Protein AF-A0A1B7NU01-F1 (afdb_monomer_lite)

Structure (mmCIF, N/CA/C/O backbone):
data_AF-A0A1B7NU01-F1
#
_entry.id   AF-A0A1B7NU01-F1
#
loop_
_atom_site.group_PDB
_atom_site.id
_atom_site.type_symbol
_atom_site.label_atom_id
_atom_site.label_alt_id
_atom_site.label_comp_id
_atom_site.label_asym_id
_atom_site.label_entity_id
_atom_site.label_seq_id
_atom_site.pdbx_PDB_ins_code
_atom_site.Cartn_x
_atom_site.Cartn_y
_atom_site.Cartn_z
_atom_site.occupancy
_atom_site.B_iso_or_equiv
_atom_site.auth_seq_id
_atom_site.auth_comp_id
_atom_site.auth_asym_id
_atom_site.auth_atom_id
_atom_site.pdbx_PDB_model_num
ATOM 1 N N . MET A 1 1 ? -3.459 38.757 -4.968 1.00 46.56 1 MET A N 1
ATOM 2 C CA . MET A 1 1 ? -4.340 37.834 -5.716 1.00 46.56 1 MET A CA 1
ATOM 3 C C . MET A 1 1 ? -4.664 36.678 -4.791 1.00 46.56 1 MET A C 1
ATOM 5 O O . MET A 1 1 ? -3.742 36.159 -4.178 1.00 46.56 1 MET A O 1
ATOM 9 N N . SER A 1 2 ? -5.935 36.330 -4.622 1.00 54.28 2 SER A N 1
ATOM 10 C CA . SER A 1 2 ? -6.359 35.228 -3.754 1.00 54.28 2 SER A CA 1
ATOM 11 C C . SER A 1 2 ? -6.202 33.894 -4.482 1.00 54.28 2 SER A C 1
ATOM 13 O O . SER A 1 2 ? -6.988 33.591 -5.378 1.00 54.28 2 SER A O 1
ATOM 15 N N . GLN A 1 3 ? -5.203 33.098 -4.098 1.00 56.88 3 GLN A N 1
ATOM 16 C CA . GLN A 1 3 ? -5.204 31.674 -4.430 1.00 56.88 3 GLN A CA 1
ATOM 17 C C . GLN A 1 3 ? -6.407 31.023 -3.738 1.00 56.88 3 GLN A C 1
ATOM 19 O O . GLN A 1 3 ? -6.625 31.239 -2.545 1.00 56.88 3 GLN A O 1
ATOM 24 N N . GLY A 1 4 ? -7.193 30.252 -4.491 1.00 65.75 4 GLY A N 1
ATOM 25 C CA . GLY A 1 4 ? -8.183 29.350 -3.905 1.00 65.75 4 GLY A CA 1
ATOM 26 C C . GLY A 1 4 ? -7.507 28.228 -3.104 1.00 65.75 4 GLY A C 1
ATOM 27 O O . GLY A 1 4 ? -6.276 28.109 -3.135 1.00 65.75 4 GLY A O 1
ATOM 28 N N . PRO A 1 5 ? -8.282 27.387 -2.395 1.00 72.00 5 PRO A N 1
ATOM 29 C CA . PRO A 1 5 ? -7.739 26.163 -1.814 1.00 72.00 5 PRO A CA 1
ATOM 30 C C . PRO A 1 5 ? -7.058 25.345 -2.919 1.00 72.00 5 PRO A C 1
ATOM 32 O O . PRO A 1 5 ? -7.628 25.164 -3.992 1.00 72.00 5 PRO A O 1
ATOM 35 N N . ALA A 1 6 ? -5.825 24.899 -2.677 1.00 74.00 6 ALA A N 1
ATOM 36 C CA . ALA A 1 6 ? -5.069 24.153 -3.675 1.00 74.00 6 ALA A CA 1
ATOM 37 C C . ALA A 1 6 ? -5.770 22.821 -3.982 1.00 74.00 6 ALA A C 1
ATOM 39 O O . ALA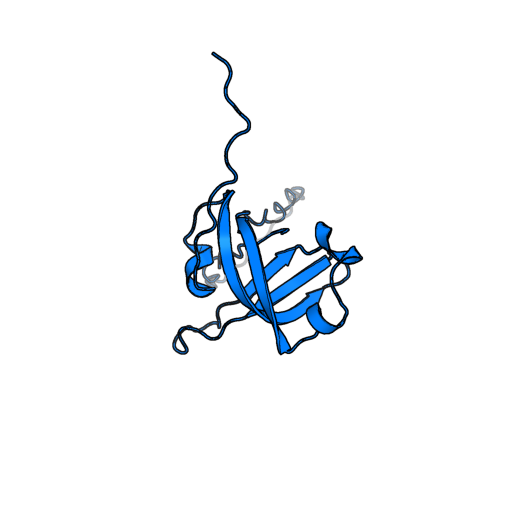 A 1 6 ? -6.077 22.062 -3.059 1.00 74.00 6 ALA A O 1
ATOM 40 N N . ASP A 1 7 ? -6.004 22.543 -5.267 1.00 73.19 7 ASP A N 1
ATOM 41 C CA . ASP A 1 7 ? -6.660 21.310 -5.695 1.00 73.19 7 ASP A CA 1
ATOM 42 C C . ASP A 1 7 ? -5.906 20.071 -5.177 1.00 73.19 7 ASP A C 1
ATOM 44 O O . ASP A 1 7 ? -4.668 20.031 -5.201 1.00 73.19 7 ASP A O 1
ATOM 48 N N . PRO A 1 8 ? -6.621 19.037 -4.698 1.00 77.94 8 PRO A N 1
ATOM 49 C CA . PRO A 1 8 ? -5.987 17.858 -4.133 1.00 77.94 8 PRO A CA 1
ATOM 50 C C . PRO A 1 8 ? -5.185 17.133 -5.215 1.00 77.94 8 PRO A C 1
ATOM 52 O O . PRO A 1 8 ? -5.753 16.684 -6.210 1.00 77.94 8 PRO A O 1
ATOM 55 N N . LEU A 1 9 ? -3.875 16.969 -4.983 1.00 82.44 9 LEU A N 1
ATOM 56 C CA . LEU A 1 9 ? -2.949 16.339 -5.932 1.00 82.44 9 LEU A CA 1
ATOM 57 C C . LEU A 1 9 ? -3.561 15.043 -6.515 1.00 82.44 9 LEU A C 1
ATOM 59 O O . LEU A 1 9 ? -4.087 14.233 -5.734 1.00 82.44 9 LEU A O 1
ATOM 63 N N . PRO A 1 10 ? -3.536 14.830 -7.846 1.00 89.00 10 PRO A N 1
ATOM 64 C CA . PRO A 1 10 ? -4.062 13.614 -8.459 1.00 89.00 10 PRO A CA 1
ATOM 65 C C . PRO A 1 10 ? -3.230 12.398 -8.044 1.00 89.00 10 PRO A C 1
ATOM 67 O O . PRO A 1 10 ? -2.034 12.508 -7.786 1.00 89.00 10 PRO A O 1
ATOM 70 N N . ALA A 1 11 ? -3.868 11.229 -7.964 1.00 92.00 11 ALA A N 1
ATOM 71 C CA . ALA A 1 11 ? -3.212 9.986 -7.567 1.00 92.00 11 ALA A CA 1
ATOM 72 C C . ALA A 1 11 ? -2.889 9.117 -8.787 1.00 92.00 11 ALA A C 1
ATOM 74 O O . ALA A 1 11 ? -3.798 8.637 -9.467 1.00 92.00 11 ALA A O 1
ATOM 75 N N . THR A 1 12 ? -1.606 8.868 -9.038 1.00 93.56 12 THR A N 1
ATOM 76 C CA . THR A 1 12 ? -1.164 8.008 -10.143 1.00 93.56 12 THR A CA 1
ATOM 77 C C . THR A 1 12 ? -1.409 6.541 -9.797 1.00 93.56 12 THR A C 1
ATOM 79 O O . THR A 1 12 ? -0.941 6.058 -8.766 1.00 93.56 12 THR A O 1
ATOM 82 N N . ARG A 1 13 ? -2.121 5.801 -10.655 1.00 95.31 13 ARG A N 1
ATOM 83 C CA . ARG A 1 13 ? -2.252 4.343 -10.509 1.00 95.31 13 ARG A CA 1
ATOM 84 C C . ARG A 1 13 ? -0.948 3.665 -10.939 1.00 95.31 13 ARG A C 1
ATOM 86 O O . ARG A 1 13 ? -0.541 3.851 -12.079 1.00 95.31 13 ARG A O 1
ATOM 93 N N . VAL A 1 14 ? -0.346 2.865 -10.058 1.00 94.62 14 VAL A N 1
ATOM 94 C CA . VAL A 1 14 ? 0.963 2.216 -10.284 1.00 94.62 14 VAL A CA 1
ATOM 95 C C . VAL A 1 14 ? 0.985 0.764 -9.797 1.00 94.62 14 VAL A C 1
ATOM 97 O O . VAL A 1 14 ? 0.175 0.364 -8.954 1.00 94.62 14 VAL A O 1
ATOM 100 N N . PHE A 1 15 ? 1.919 -0.031 -10.315 1.00 94.06 15 PHE A N 1
ATOM 101 C CA . PHE A 1 15 ? 2.255 -1.349 -9.780 1.00 94.06 15 PHE A CA 1
ATOM 102 C C . PHE A 1 15 ? 3.211 -1.240 -8.587 1.00 94.06 15 PHE A C 1
ATOM 104 O O . PHE A 1 15 ? 4.002 -0.305 -8.467 1.00 94.06 15 PHE A O 1
ATOM 111 N N . LEU A 1 16 ? 3.179 -2.243 -7.706 1.00 92.44 16 LEU A N 1
ATOM 112 C CA . LEU A 1 16 ? 3.991 -2.255 -6.484 1.00 92.44 16 LEU A CA 1
ATOM 113 C C . LEU A 1 16 ? 5.505 -2.297 -6.802 1.00 92.44 16 LEU A C 1
ATOM 115 O O . LEU A 1 16 ? 6.311 -1.666 -6.128 1.00 92.44 16 LEU A O 1
ATOM 119 N N . SER A 1 17 ? 5.872 -2.932 -7.918 1.00 91.38 17 SER A N 1
ATOM 120 C CA . SER A 1 17 ? 7.222 -2.959 -8.504 1.00 91.38 17 SER A CA 1
ATOM 121 C C . SER A 1 17 ? 7.711 -1.621 -9.089 1.00 91.38 17 SER A C 1
ATOM 123 O O . SER A 1 17 ? 8.910 -1.463 -9.320 1.00 91.38 17 SER A O 1
ATOM 125 N N . GLU A 1 18 ? 6.824 -0.652 -9.330 1.00 92.44 18 GLU A N 1
ATOM 126 C CA . GLU A 1 18 ? 7.175 0.668 -9.880 1.00 92.44 18 GLU A CA 1
ATOM 127 C C . GLU A 1 18 ? 7.442 1.699 -8.779 1.00 92.44 18 GLU A C 1
ATOM 129 O O . GLU A 1 18 ? 8.281 2.583 -8.959 1.00 92.44 18 GLU A O 1
ATOM 134 N N . ILE A 1 19 ? 6.781 1.546 -7.625 1.00 91.56 19 ILE A N 1
ATOM 135 C CA . ILE A 1 19 ? 6.847 2.454 -6.471 1.00 91.56 19 ILE A CA 1
ATOM 136 C C . ILE A 1 19 ? 8.274 2.918 -6.116 1.00 91.56 19 ILE A C 1
ATOM 138 O O . ILE A 1 19 ? 8.457 4.128 -5.959 1.00 91.56 19 ILE A O 1
ATOM 142 N N . PRO A 1 20 ? 9.305 2.047 -6.018 1.00 89.06 20 PRO A N 1
ATOM 143 C CA . PRO A 1 20 ? 10.636 2.480 -5.584 1.00 89.06 20 PRO A CA 1
ATOM 144 C C . PRO A 1 20 ? 11.296 3.514 -6.509 1.00 89.06 20 PRO A C 1
ATOM 146 O O . PRO A 1 20 ? 12.204 4.221 -6.078 1.00 89.06 20 PRO A O 1
ATOM 149 N N . ARG A 1 21 ? 10.835 3.617 -7.764 1.00 90.56 21 ARG A N 1
ATOM 150 C CA . ARG A 1 21 ? 11.349 4.536 -8.794 1.00 90.56 21 ARG A CA 1
ATOM 151 C C . ARG A 1 21 ? 10.670 5.909 -8.778 1.00 90.56 21 ARG A C 1
ATOM 153 O O . ARG A 1 21 ? 11.094 6.797 -9.512 1.00 90.56 21 ARG A O 1
ATOM 160 N N . LEU A 1 22 ? 9.605 6.081 -7.994 1.00 92.25 22 LEU A N 1
ATOM 161 C CA . LEU A 1 22 ? 8.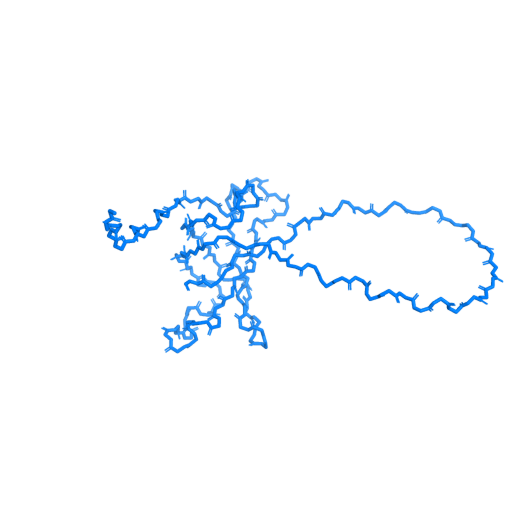810 7.307 -7.965 1.00 92.25 22 LEU A CA 1
ATOM 162 C C . LEU A 1 22 ? 9.375 8.319 -6.945 1.00 92.25 22 LEU A C 1
ATOM 164 O O . LEU A 1 22 ? 9.945 7.909 -5.927 1.00 92.25 22 LEU A O 1
ATOM 168 N N . PRO A 1 23 ? 9.225 9.639 -7.180 1.00 91.50 23 PRO A N 1
ATOM 169 C CA . PRO A 1 23 ? 9.668 10.661 -6.234 1.00 91.50 23 PRO A CA 1
ATOM 170 C C . PRO A 1 23 ? 8.896 10.629 -4.912 1.00 91.50 23 PRO A C 1
ATOM 172 O O . PRO A 1 23 ? 7.681 10.408 -4.896 1.00 91.50 23 PRO A O 1
ATOM 175 N N . SER A 1 24 ? 9.574 10.962 -3.817 1.00 91.50 24 SER A N 1
ATOM 176 C CA . SER A 1 24 ? 8.931 11.274 -2.538 1.00 91.50 24 SER A CA 1
ATOM 177 C C . SER A 1 24 ? 7.931 12.430 -2.679 1.00 91.50 24 SER A C 1
ATOM 179 O O . SER A 1 24 ? 8.079 13.305 -3.528 1.00 91.50 24 SER A O 1
ATOM 181 N N . GLY A 1 25 ? 6.854 12.384 -1.900 1.00 90.81 25 GLY A N 1
ATOM 182 C CA . GLY A 1 25 ? 5.675 13.244 -2.013 1.00 90.81 25 GLY A CA 1
ATOM 183 C C . GLY A 1 25 ? 4.665 12.835 -3.095 1.00 90.81 25 GLY A C 1
ATOM 184 O O . GLY A 1 25 ? 3.507 13.245 -3.014 1.00 90.81 25 GLY A O 1
ATOM 185 N N . SER A 1 26 ? 5.038 12.006 -4.080 1.00 93.00 26 SER A N 1
ATOM 186 C CA . SER A 1 26 ? 4.133 11.631 -5.183 1.00 93.00 26 SER A CA 1
ATOM 187 C C . SER A 1 26 ? 2.897 10.894 -4.676 1.00 93.00 26 SER A C 1
ATOM 189 O O . SER A 1 26 ? 3.020 9.869 -4.008 1.00 93.00 26 SER A O 1
ATOM 191 N N . LYS A 1 27 ? 1.694 11.361 -5.017 1.00 94.38 27 LYS A N 1
ATOM 192 C CA . LYS A 1 27 ? 0.468 10.646 -4.653 1.00 94.38 27 LYS A CA 1
ATOM 193 C C . LYS A 1 27 ? 0.224 9.475 -5.596 1.00 94.38 27 LYS A C 1
ATOM 195 O O . LYS A 1 27 ? 0.132 9.650 -6.809 1.00 94.38 27 LYS A O 1
ATOM 200 N N . VAL A 1 28 ? 0.090 8.282 -5.032 1.00 95.56 28 VAL A N 1
ATOM 201 C CA . VAL A 1 28 ? -0.080 7.029 -5.768 1.00 95.56 28 VAL A CA 1
ATOM 202 C C . VAL A 1 28 ? -1.284 6.240 -5.278 1.00 95.56 28 VAL A C 1
ATOM 204 O O . VAL A 1 28 ? -1.704 6.367 -4.128 1.00 95.56 28 VAL A O 1
ATOM 207 N N . ARG A 1 29 ? -1.813 5.393 -6.162 1.00 95.81 29 ARG A N 1
ATOM 208 C CA . ARG A 1 29 ? -2.817 4.376 -5.857 1.00 95.81 29 ARG A CA 1
ATOM 209 C C . ARG A 1 29 ? -2.354 3.018 -6.380 1.00 95.81 29 ARG A C 1
ATOM 211 O O . ARG A 1 29 ? -2.008 2.905 -7.554 1.00 95.81 29 ARG A O 1
ATOM 218 N N . PHE A 1 30 ? -2.371 1.988 -5.543 1.00 95.88 30 PHE A N 1
ATOM 219 C CA . PHE A 1 30 ? -1.905 0.648 -5.914 1.00 95.88 30 PHE A CA 1
ATOM 220 C C . PHE A 1 30 ? -2.753 -0.453 -5.266 1.00 95.88 30 PHE A C 1
ATOM 222 O O . PHE A 1 30 ? -3.614 -0.194 -4.426 1.00 95.88 30 PHE A O 1
ATOM 229 N N . LEU A 1 31 ? -2.521 -1.689 -5.702 1.00 96.12 31 LEU A N 1
ATOM 230 C CA . LEU A 1 31 ? -3.140 -2.898 -5.166 1.00 96.12 31 LEU A CA 1
ATOM 231 C C . LEU A 1 31 ? -2.038 -3.787 -4.573 1.00 96.12 31 LEU A C 1
ATOM 233 O O . LEU A 1 31 ? -1.021 -4.009 -5.238 1.00 96.12 31 LEU A O 1
ATOM 237 N N . GLY A 1 32 ? -2.256 -4.298 -3.362 1.00 95.81 32 GLY A N 1
ATOM 238 C CA . GLY A 1 32 ? -1.355 -5.236 -2.689 1.00 95.81 32 GLY A CA 1
ATOM 239 C C . GLY A 1 32 ? -2.102 -6.186 -1.752 1.00 95.81 32 GLY A C 1
ATOM 240 O O . GLY A 1 32 ? -3.193 -5.873 -1.277 1.00 95.81 32 GLY A O 1
ATOM 241 N N . CYS A 1 33 ? -1.515 -7.351 -1.507 1.00 96.81 33 CYS A N 1
ATOM 242 C CA . CYS A 1 33 ? -2.000 -8.374 -0.588 1.00 96.81 33 CYS A CA 1
ATOM 243 C C . CYS A 1 33 ? -1.259 -8.254 0.748 1.00 96.81 33 CYS A C 1
ATOM 245 O O . CYS A 1 33 ? -0.032 -8.193 0.750 1.00 96.81 33 CYS A O 1
ATOM 247 N N . VAL A 1 34 ? -1.964 -8.258 1.880 1.00 96.88 34 VAL A N 1
ATOM 248 C CA . VAL A 1 34 ? -1.334 -8.249 3.210 1.00 96.88 34 VAL A CA 1
ATOM 249 C C . VAL A 1 34 ? -0.504 -9.520 3.394 1.00 96.88 34 VAL A C 1
ATOM 251 O O . VAL A 1 34 ? -1.049 -10.626 3.357 1.00 96.88 34 VAL A O 1
ATOM 254 N N . SER A 1 35 ? 0.801 -9.359 3.616 1.00 96.94 35 SER A N 1
ATOM 255 C CA . SER A 1 35 ? 1.740 -10.438 3.948 1.00 96.94 35 SER A CA 1
ATOM 256 C C . SER A 1 35 ? 2.073 -10.474 5.443 1.00 96.94 35 SER A C 1
ATOM 258 O O . SER A 1 35 ? 2.244 -11.555 6.003 1.00 96.94 35 SER A O 1
ATOM 260 N N . SER A 1 36 ? 2.080 -9.322 6.129 1.00 97.00 36 SER A N 1
ATOM 261 C CA . SER A 1 36 ? 2.151 -9.256 7.597 1.00 97.00 36 SER A CA 1
ATOM 262 C C . SER A 1 36 ? 1.578 -7.950 8.164 1.00 97.00 36 SER A C 1
ATOM 264 O O . SER A 1 36 ? 1.427 -6.968 7.438 1.00 97.00 36 SER A O 1
ATOM 266 N N . TYR A 1 37 ? 1.293 -7.928 9.470 1.00 95.56 37 TYR A N 1
ATOM 267 C CA . TYR A 1 37 ? 0.934 -6.720 10.217 1.00 95.5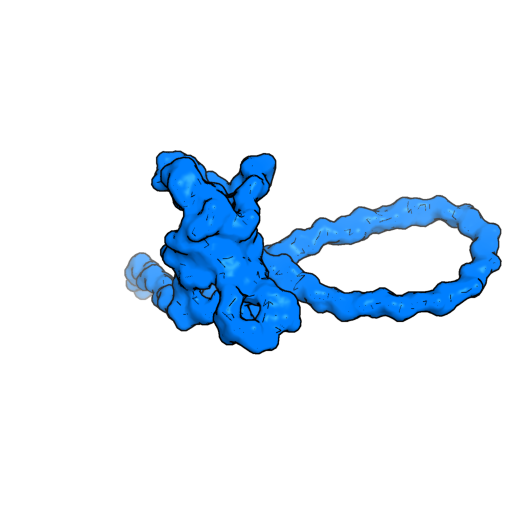6 37 TYR A CA 1
ATOM 268 C C . TYR A 1 37 ? 1.794 -6.602 11.480 1.00 95.56 37 TYR A C 1
ATOM 270 O O . TYR A 1 37 ? 1.767 -7.481 12.341 1.00 95.56 37 TYR A O 1
ATOM 278 N N . ASN A 1 38 ? 2.544 -5.508 11.603 1.00 94.50 38 ASN A N 1
ATOM 279 C CA . ASN A 1 38 ? 3.292 -5.157 12.800 1.00 94.50 38 ASN A CA 1
ATOM 280 C C . ASN A 1 38 ? 2.508 -4.132 13.635 1.00 94.50 38 ASN A C 1
ATOM 282 O O . ASN A 1 38 ? 2.514 -2.931 13.354 1.00 94.50 38 ASN A O 1
ATOM 286 N N . ILE A 1 39 ? 1.858 -4.634 14.686 1.00 92.25 39 ILE A N 1
ATOM 287 C CA . ILE A 1 39 ? 0.991 -3.866 15.589 1.00 92.25 39 ILE A CA 1
ATOM 288 C C . ILE A 1 39 ? 1.767 -2.766 16.332 1.00 92.25 39 ILE A C 1
ATOM 290 O O . ILE A 1 39 ? 1.238 -1.672 16.502 1.00 92.25 39 ILE A O 1
ATOM 294 N N . SER A 1 40 ? 3.014 -3.010 16.760 1.00 93.06 40 SER A N 1
ATOM 295 C CA . SER A 1 40 ? 3.733 -2.090 17.666 1.00 93.06 40 SER A CA 1
ATOM 296 C C . SER A 1 40 ? 4.167 -0.773 17.016 1.00 93.06 40 SER A C 1
ATOM 298 O O . SER A 1 40 ? 4.431 0.197 17.722 1.00 93.06 40 SER A O 1
ATOM 300 N N . ILE A 1 41 ? 4.210 -0.733 15.682 1.00 91.12 41 ILE A N 1
ATOM 301 C CA . ILE A 1 41 ? 4.474 0.469 14.877 1.00 91.12 41 ILE A CA 1
ATOM 302 C C . ILE A 1 41 ? 3.307 0.811 13.938 1.00 91.12 41 ILE A C 1
ATOM 304 O O . ILE A 1 41 ? 3.459 1.674 13.076 1.00 91.12 41 ILE A O 1
ATOM 308 N N . GLY A 1 42 ? 2.171 0.111 14.052 1.00 91.50 42 GLY A N 1
ATOM 309 C CA . GLY A 1 42 ? 1.003 0.278 13.185 1.00 91.50 42 GLY A CA 1
ATOM 310 C C . GL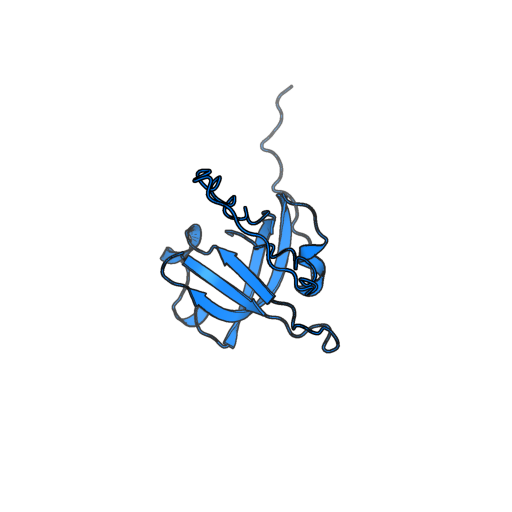Y A 1 42 ? 1.327 0.174 11.691 1.00 91.50 42 GLY A C 1
ATOM 311 O O . GLY A 1 42 ? 0.919 1.047 10.926 1.00 91.50 42 GLY A O 1
ATOM 312 N N . SER A 1 43 ? 2.083 -0.848 11.262 1.00 94.31 43 SER A N 1
ATOM 313 C CA . SER A 1 43 ? 2.508 -0.991 9.859 1.00 94.31 43 SER A CA 1
ATOM 314 C C . SER A 1 43 ? 2.147 -2.339 9.233 1.00 94.31 43 SER A C 1
ATOM 316 O O . SER A 1 43 ? 2.435 -3.389 9.800 1.00 94.31 43 SER A O 1
ATOM 318 N N . LEU A 1 44 ? 1.538 -2.310 8.045 1.00 95.56 44 LEU A N 1
ATOM 319 C CA . LEU A 1 44 ? 1.290 -3.487 7.204 1.00 95.56 44 LEU A CA 1
ATOM 320 C C . LEU A 1 44 ? 2.453 -3.703 6.235 1.00 95.56 44 LEU A C 1
ATOM 322 O O . LEU A 1 44 ? 2.956 -2.738 5.667 1.00 95.56 44 LEU A O 1
ATOM 326 N N . THR A 1 45 ? 2.807 -4.953 5.958 1.00 96.06 45 THR A N 1
ATOM 327 C CA . THR A 1 45 ? 3.583 -5.308 4.761 1.00 96.06 45 THR A CA 1
ATOM 328 C C . THR A 1 45 ? 2.611 -5.773 3.684 1.00 96.06 45 THR A C 1
ATOM 330 O O . THR A 1 45 ? 1.796 -6.664 3.940 1.00 96.06 45 THR A O 1
ATOM 333 N N . LEU A 1 46 ? 2.672 -5.155 2.502 1.00 96.50 46 LEU A N 1
ATOM 334 C CA . LEU A 1 46 ? 1.857 -5.508 1.343 1.00 96.50 46 LEU A CA 1
ATOM 335 C C . LEU A 1 46 ? 2.735 -6.021 0.203 1.00 96.50 46 LEU A C 1
ATOM 337 O O . LEU A 1 46 ? 3.647 -5.323 -0.240 1.00 96.50 46 LEU A O 1
ATOM 341 N N . ASP A 1 47 ? 2.393 -7.191 -0.325 1.00 94.94 47 ASP A N 1
ATOM 342 C CA . ASP A 1 47 ? 3.100 -7.851 -1.420 1.00 94.94 47 ASP A CA 1
ATOM 343 C C . ASP A 1 47 ? 2.238 -7.866 -2.689 1.00 94.94 47 ASP A C 1
ATOM 345 O O . ASP A 1 47 ? 1.008 -7.931 -2.636 1.00 94.94 47 ASP A O 1
ATOM 349 N N . HIS A 1 48 ? 2.869 -7.867 -3.863 1.00 92.94 48 HIS A N 1
ATOM 350 C CA . HIS A 1 48 ? 2.178 -8.130 -5.123 1.00 92.94 48 HIS A CA 1
ATOM 351 C C . HIS A 1 48 ? 3.112 -8.850 -6.096 1.00 92.94 48 HIS A C 1
ATOM 353 O O . HIS A 1 48 ? 4.071 -8.274 -6.604 1.00 92.94 48 HIS A O 1
ATOM 359 N N . ASN A 1 49 ? 2.792 -10.109 -6.404 1.00 87.56 49 ASN A N 1
ATOM 360 C CA . ASN A 1 49 ? 3.520 -10.953 -7.356 1.00 87.56 49 ASN A CA 1
ATOM 361 C C . ASN A 1 49 ? 3.262 -10.554 -8.830 1.00 87.56 49 ASN A C 1
ATOM 363 O O . ASN A 1 49 ? 2.886 -11.388 -9.654 1.00 87.56 49 ASN A O 1
ATOM 367 N N . TYR A 1 50 ? 3.416 -9.264 -9.152 1.00 85.00 50 TYR A N 1
ATOM 368 C CA . TYR A 1 50 ? 3.321 -8.732 -10.509 1.00 85.00 50 TYR A CA 1
ATOM 369 C C . TYR A 1 50 ? 4.449 -7.717 -10.824 1.00 85.00 50 TYR A C 1
ATOM 371 O O . TYR A 1 50 ? 4.627 -6.738 -10.089 1.00 85.00 50 TYR A O 1
ATOM 379 N N . PRO A 1 51 ? 5.164 -7.880 -11.956 1.00 80.25 51 PRO A N 1
ATOM 380 C CA . PRO A 1 51 ? 5.100 -9.029 -12.862 1.00 80.25 51 PRO A CA 1
ATOM 381 C C . PRO A 1 51 ? 5.635 -10.303 -12.182 1.00 80.25 51 PRO A C 1
ATOM 383 O O . PRO A 1 51 ? 6.531 -10.238 -11.348 1.00 80.25 51 PRO A O 1
ATOM 386 N N . ILE A 1 52 ? 5.100 -11.472 -12.550 1.00 83.38 52 ILE A N 1
ATOM 387 C CA . ILE A 1 52 ? 5.409 -12.779 -11.917 1.00 83.38 52 ILE A CA 1
ATOM 388 C C . ILE A 1 52 ? 6.906 -13.158 -12.038 1.00 83.38 52 ILE A C 1
ATOM 390 O O . ILE A 1 52 ? 7.419 -14.005 -11.307 1.00 83.38 52 ILE A O 1
ATOM 394 N N . THR A 1 53 ? 7.629 -12.518 -12.959 1.00 83.31 53 THR A N 1
ATOM 395 C CA . THR A 1 53 ? 9.076 -12.659 -13.160 1.00 83.31 53 THR A CA 1
ATOM 396 C C . THR A 1 53 ? 9.930 -11.857 -12.169 1.00 83.31 53 THR A C 1
ATOM 398 O O . THR A 1 53 ? 11.132 -12.105 -12.086 1.00 83.31 53 THR A O 1
ATOM 401 N N . SER A 1 54 ? 9.357 -10.918 -11.406 1.00 77.88 54 SER A N 1
ATOM 402 C CA . SER A 1 54 ? 10.091 -10.147 -10.397 1.00 77.88 54 SER A CA 1
ATOM 403 C C . SER A 1 54 ? 10.492 -11.021 -9.206 1.00 77.88 54 SER A C 1
ATOM 405 O O . SER A 1 54 ? 9.643 -11.544 -8.484 1.00 77.88 54 SER A O 1
ATOM 407 N N . ARG A 1 55 ? 11.805 -11.145 -8.975 1.00 83.44 55 ARG A N 1
ATOM 408 C CA . ARG A 1 55 ? 12.381 -11.708 -7.746 1.00 83.44 55 ARG A CA 1
ATOM 409 C C . ARG A 1 55 ? 13.422 -10.731 -7.169 1.00 83.44 55 ARG A C 1
ATOM 411 O O . ARG A 1 55 ? 14.278 -10.296 -7.938 1.00 83.44 55 ARG A O 1
ATOM 418 N N . PRO A 1 56 ? 13.385 -10.394 -5.862 1.00 84.81 56 PRO A N 1
ATOM 419 C CA . PRO A 1 56 ? 12.357 -10.766 -4.878 1.00 84.81 56 PRO A CA 1
ATOM 420 C C . PRO A 1 56 ? 10.952 -10.284 -5.281 1.00 84.81 56 PRO A C 1
ATOM 422 O O . PRO A 1 56 ? 10.811 -9.432 -6.160 1.00 84.81 56 PRO A O 1
ATOM 425 N N . ILE A 1 57 ? 9.918 -10.882 -4.683 1.00 88.31 57 ILE A N 1
ATOM 426 C CA . ILE A 1 57 ? 8.531 -10.458 -4.916 1.00 88.31 57 ILE A CA 1
ATOM 427 C C . ILE A 1 57 ? 8.411 -8.991 -4.466 1.00 88.31 57 ILE A C 1
ATOM 429 O O . ILE A 1 57 ? 8.876 -8.676 -3.369 1.00 88.31 57 ILE A O 1
ATOM 433 N N . PRO A 1 58 ? 7.817 -8.094 -5.276 1.00 91.88 58 PRO A N 1
ATOM 434 C CA . PRO A 1 58 ? 7.565 -6.719 -4.867 1.00 91.88 58 PRO A CA 1
ATOM 435 C C . PRO A 1 58 ? 6.766 -6.674 -3.561 1.00 91.88 58 PRO A C 1
ATOM 437 O O . PRO A 1 58 ? 5.652 -7.196 -3.495 1.00 91.88 58 PRO A O 1
ATOM 440 N N . SER A 1 59 ? 7.342 -6.036 -2.546 1.00 93.00 59 SER A N 1
ATOM 441 C CA . SER A 1 59 ? 6.806 -5.919 -1.189 1.00 93.00 59 SER A CA 1
ATOM 442 C C . SER A 1 59 ? 7.055 -4.508 -0.659 1.00 93.00 59 SER A C 1
ATOM 444 O O . SER A 1 59 ? 8.039 -3.875 -1.053 1.00 93.00 59 SER A O 1
ATOM 446 N N . ILE A 1 60 ? 6.163 -3.986 0.188 1.00 93.25 60 ILE A N 1
ATOM 447 C CA . ILE A 1 60 ? 6.308 -2.649 0.772 1.00 93.25 60 ILE A CA 1
ATOM 448 C C . ILE A 1 60 ? 5.647 -2.506 2.148 1.00 93.25 60 ILE A C 1
ATOM 450 O O . ILE A 1 60 ? 4.545 -2.999 2.381 1.00 93.25 60 ILE A O 1
ATOM 454 N N . SER A 1 61 ? 6.310 -1.779 3.051 1.00 94.62 61 SER A N 1
ATOM 455 C CA . SER A 1 61 ? 5.760 -1.371 4.352 1.00 94.62 61 SER A CA 1
ATOM 456 C C . SER A 1 61 ? 4.839 -0.153 4.200 1.00 94.62 61 SER A C 1
ATOM 458 O O . SER A 1 61 ? 5.210 0.830 3.558 1.00 94.62 61 SER A O 1
ATOM 460 N N . VAL A 1 62 ? 3.664 -0.210 4.827 1.00 94.50 62 VAL A N 1
ATOM 461 C CA . VAL A 1 62 ? 2.603 0.810 4.838 1.00 94.50 62 VAL A CA 1
ATOM 462 C C . VAL A 1 62 ? 2.311 1.229 6.275 1.00 94.50 62 VAL A C 1
ATOM 464 O O . VAL A 1 62 ? 2.208 0.365 7.136 1.00 94.50 62 VAL A O 1
ATOM 467 N N . ASP A 1 63 ? 2.196 2.525 6.562 1.00 93.25 63 ASP A N 1
ATOM 468 C CA . ASP A 1 63 ? 1.927 3.089 7.900 1.00 93.25 63 ASP A CA 1
ATOM 469 C C . ASP A 1 63 ? 0.422 3.354 8.053 1.00 93.25 63 ASP A C 1
ATOM 471 O O . ASP A 1 63 ? -0.109 4.323 7.522 1.00 93.25 63 ASP A O 1
ATOM 475 N N . VAL A 1 64 ? -0.283 2.508 8.800 1.00 93.75 64 VAL A N 1
ATOM 476 C CA . VAL A 1 64 ? -1.740 2.606 8.975 1.00 93.75 64 VAL A CA 1
ATOM 477 C C . VAL A 1 64 ? -2.164 3.346 10.247 1.00 93.75 64 VAL A C 1
ATOM 479 O O . VAL A 1 64 ? -3.354 3.382 10.554 1.00 93.75 64 VAL A O 1
ATOM 482 N N . ASN A 1 65 ? -1.240 3.996 10.971 1.00 92.94 65 ASN A N 1
ATOM 483 C CA . ASN A 1 65 ? -1.524 4.592 12.287 1.00 92.94 65 ASN A CA 1
ATOM 484 C C . ASN A 1 65 ? -2.652 5.640 12.279 1.00 92.94 65 ASN A C 1
ATOM 486 O O . ASN A 1 65 ? -3.367 5.757 13.268 1.00 92.94 65 ASN A O 1
ATOM 490 N N . LEU A 1 66 ? -2.839 6.391 11.184 1.00 91.31 66 LEU A N 1
ATOM 491 C CA . LEU A 1 66 ? -3.942 7.364 11.075 1.00 91.31 66 LEU A CA 1
ATOM 492 C C . LEU A 1 66 ? -5.307 6.739 10.754 1.00 91.31 66 LEU A C 1
ATOM 494 O O . LEU A 1 66 ? -6.312 7.429 10.879 1.00 91.31 66 LEU A O 1
ATOM 498 N N . LEU A 1 67 ? -5.360 5.469 10.337 1.00 90.56 67 LEU A N 1
ATOM 499 C CA . LEU A 1 67 ? -6.607 4.796 9.963 1.00 90.56 67 LEU A CA 1
ATOM 500 C C . LEU A 1 67 ? -7.066 3.722 10.958 1.00 90.56 67 LEU A C 1
ATOM 502 O O . LEU A 1 67 ? -8.104 3.109 10.711 1.00 90.56 67 LEU A O 1
ATOM 506 N N . LEU A 1 68 ? -6.348 3.474 12.059 1.00 88.94 68 LEU A N 1
ATOM 507 C CA . LEU A 1 68 ? -6.633 2.355 12.977 1.00 88.94 68 LEU A CA 1
ATOM 508 C C . LEU A 1 68 ? -8.081 2.333 13.510 1.00 88.94 68 LEU A C 1
ATOM 510 O O . LEU A 1 68 ? -8.629 1.256 13.709 1.00 88.94 68 LEU A O 1
ATOM 514 N N . GLU A 1 69 ? -8.719 3.495 13.675 1.00 89.31 69 GLU A N 1
ATOM 515 C CA . GLU A 1 69 ? -10.129 3.626 14.095 1.00 89.31 69 GLU A CA 1
ATOM 516 C C . GLU A 1 69 ? -11.148 3.255 12.996 1.00 89.31 69 GLU A C 1
ATOM 518 O O . GLU A 1 69 ? -12.319 3.012 13.279 1.00 89.31 69 GLU A O 1
ATOM 523 N N . SER A 1 70 ? -10.712 3.220 11.733 1.00 90.12 70 SER A N 1
ATOM 524 C CA . SER A 1 70 ? -11.544 2.996 10.537 1.00 90.12 70 SER A CA 1
ATOM 525 C C . SER A 1 70 ? -11.294 1.659 9.831 1.00 90.12 70 SER A C 1
ATOM 527 O O . SER A 1 70 ? -12.144 1.203 9.064 1.00 90.12 70 SER A O 1
ATOM 529 N N . LEU A 1 71 ? -10.141 1.030 10.080 1.00 91.69 71 LEU A N 1
ATOM 530 C CA . LEU A 1 71 ? -9.771 -0.267 9.517 1.00 91.69 71 LEU A CA 1
ATOM 531 C C . LEU A 1 71 ? -10.451 -1.407 10.273 1.00 91.69 71 LEU A C 1
ATOM 533 O O . LEU A 1 71 ? -10.507 -1.431 11.501 1.00 91.69 71 LEU A O 1
ATOM 537 N N . LYS A 1 72 ? -10.934 -2.400 9.529 1.00 93.88 72 LYS A N 1
ATOM 538 C CA . LYS A 1 72 ? -11.533 -3.609 10.097 1.00 93.88 72 LYS A CA 1
ATOM 539 C C . LYS A 1 72 ? -10.455 -4.660 10.334 1.00 93.88 72 LYS A C 1
ATOM 541 O O . LYS A 1 72 ? -9.446 -4.706 9.635 1.00 93.88 72 LYS A O 1
ATOM 546 N N . ALA A 1 73 ? -10.722 -5.599 11.241 1.00 91.88 73 ALA A N 1
ATOM 547 C CA . ALA A 1 73 ? -9.852 -6.760 11.446 1.00 91.88 73 ALA A CA 1
ATOM 548 C C . ALA A 1 73 ? -9.628 -7.583 10.154 1.00 91.88 73 ALA A C 1
ATOM 550 O O . ALA A 1 73 ? -8.553 -8.143 9.970 1.00 91.88 73 ALA A O 1
ATOM 551 N N . THR A 1 74 ? -10.604 -7.596 9.235 1.00 94.75 74 THR A N 1
ATOM 552 C CA . THR A 1 74 ? -10.475 -8.188 7.891 1.00 94.75 74 THR A CA 1
ATOM 553 C C . THR A 1 74 ? -9.427 -7.495 7.032 1.00 94.75 74 THR A C 1
ATOM 555 O O . THR A 1 74 ? -8.748 -8.146 6.247 1.00 94.75 74 THR A O 1
ATOM 558 N N . ASP A 1 75 ? -9.274 -6.182 7.175 1.00 93.62 75 ASP A N 1
ATOM 559 C CA . ASP A 1 75 ? -8.405 -5.367 6.324 1.00 93.62 75 ASP A CA 1
ATOM 560 C C . ASP A 1 75 ? -6.935 -5.518 6.759 1.00 93.62 75 ASP A C 1
ATOM 562 O O . ASP A 1 75 ? -6.020 -5.354 5.960 1.00 93.62 75 ASP A O 1
ATOM 566 N N . LEU A 1 76 ? -6.717 -5.901 8.022 1.00 94.19 76 LEU A N 1
ATOM 567 C CA . LEU A 1 76 ? -5.416 -6.211 8.624 1.00 94.19 76 LEU A CA 1
ATOM 568 C C . LEU A 1 76 ? -5.023 -7.699 8.494 1.00 94.19 76 LEU A C 1
ATOM 570 O O . LEU A 1 76 ? -3.935 -8.090 8.920 1.00 94.19 76 LEU A O 1
ATOM 574 N N . GLN A 1 77 ? -5.902 -8.549 7.951 1.00 95.62 77 GLN A N 1
ATOM 575 C CA . GLN A 1 77 ? -5.701 -9.999 7.887 1.00 95.62 77 GLN A CA 1
ATOM 576 C C . GLN A 1 77 ? -4.757 -10.398 6.742 1.00 95.62 77 GLN A C 1
ATOM 578 O O . GLN A 1 77 ? -4.911 -9.952 5.607 1.00 95.62 77 GLN A O 1
ATOM 583 N N . VAL A 1 78 ? -3.807 -11.299 7.018 1.00 96.50 78 VAL A N 1
ATOM 584 C CA . VAL A 1 78 ? -2.915 -11.876 5.995 1.00 96.50 78 VAL A CA 1
ATOM 585 C C . VAL A 1 78 ? -3.738 -12.573 4.906 1.00 96.50 78 VAL A C 1
ATOM 587 O O . VAL A 1 78 ? -4.623 -13.373 5.206 1.00 96.50 78 VAL A O 1
ATOM 590 N N . GLY A 1 79 ? -3.440 -12.266 3.642 1.00 96.31 79 GLY A N 1
ATOM 591 C CA . GLY A 1 79 ? -4.207 -12.710 2.472 1.00 96.31 79 GLY A CA 1
ATOM 592 C C . GLY A 1 79 ? -5.274 -11.719 1.981 1.00 96.31 79 GLY A C 1
ATOM 593 O O . GLY A 1 79 ? -5.776 -11.883 0.867 1.00 96.31 79 GLY A O 1
ATOM 594 N N . SER A 1 80 ? -5.606 -10.679 2.754 1.00 96.69 80 SER A N 1
ATOM 595 C CA . SER A 1 80 ? -6.543 -9.635 2.322 1.00 96.69 80 SER A CA 1
ATOM 596 C C . SER A 1 80 ? -5.925 -8.699 1.286 1.00 96.69 80 SER A C 1
ATOM 598 O O . SER A 1 80 ? -4.763 -8.308 1.385 1.00 96.69 80 SER A O 1
ATOM 600 N N . TRP A 1 81 ? -6.723 -8.304 0.293 1.00 96.31 81 TRP A N 1
ATOM 601 C CA . TRP A 1 81 ? -6.295 -7.430 -0.800 1.00 96.31 81 TRP A CA 1
ATOM 602 C C . TRP A 1 81 ? -6.752 -5.989 -0.576 1.00 96.31 81 TRP A C 1
ATOM 604 O O . TRP A 1 81 ? -7.948 -5.701 -0.568 1.00 96.31 81 TRP A O 1
ATOM 614 N N . LEU A 1 82 ? -5.791 -5.075 -0.436 1.00 95.75 82 LEU A N 1
ATOM 615 C CA . LEU A 1 82 ? -6.025 -3.661 -0.154 1.00 95.75 82 LEU A CA 1
ATOM 616 C C . LEU A 1 82 ? -5.733 -2.784 -1.372 1.00 95.75 82 LEU A C 1
ATOM 618 O O . LEU A 1 82 ? -4.731 -2.948 -2.070 1.00 95.75 82 LEU A O 1
ATOM 622 N N . ASN A 1 83 ? -6.613 -1.811 -1.600 1.00 95.19 83 ASN A N 1
ATOM 623 C CA . ASN A 1 83 ? -6.545 -0.856 -2.702 1.00 95.19 83 ASN A CA 1
ATOM 624 C C . ASN A 1 83 ? -6.151 0.522 -2.137 1.00 95.19 83 ASN A C 1
ATOM 626 O O . ASN A 1 83 ? -7.010 1.346 -1.821 1.00 95.19 83 ASN A O 1
ATOM 630 N N . VAL A 1 84 ? -4.846 0.704 -1.924 1.00 95.00 84 VAL A N 1
ATOM 631 C CA . VAL A 1 84 ? -4.234 1.747 -1.080 1.00 95.00 84 VAL A CA 1
ATOM 632 C C . VAL A 1 84 ? -3.984 3.042 -1.857 1.00 95.00 84 VAL A C 1
ATOM 634 O O . VAL A 1 84 ? -3.720 3.010 -3.059 1.00 95.00 84 VAL A O 1
ATOM 637 N N . LEU A 1 85 ? -4.038 4.181 -1.158 1.00 94.56 85 LEU A N 1
ATOM 638 C CA . LEU A 1 85 ? -3.858 5.547 -1.663 1.00 94.56 85 LEU A CA 1
ATOM 639 C C . LEU A 1 85 ? -2.936 6.337 -0.707 1.00 94.56 85 LEU A C 1
ATOM 641 O O . LEU A 1 85 ? -3.206 6.319 0.482 1.00 94.56 85 LEU A O 1
ATOM 645 N N . GLY A 1 86 ? -1.898 7.049 -1.173 1.00 93.38 86 GLY A N 1
ATOM 646 C CA . GLY A 1 86 ? -1.037 7.887 -0.298 1.00 9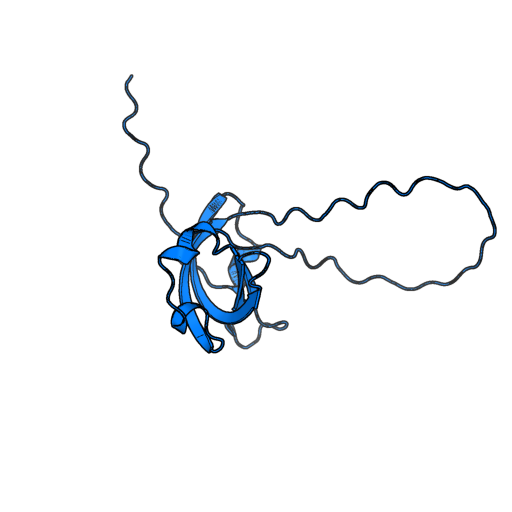3.38 86 GLY A CA 1
ATOM 647 C C . GLY A 1 86 ? 0.068 8.681 -1.036 1.00 93.38 86 GLY A C 1
ATOM 648 O O . GLY A 1 86 ? 0.218 8.502 -2.237 1.00 93.38 86 GLY A O 1
ATOM 649 N N . TYR A 1 87 ? 0.835 9.550 -0.344 1.00 93.88 87 TYR A N 1
ATOM 650 C CA . TYR A 1 87 ? 1.763 10.591 -0.885 1.00 93.88 87 TYR A CA 1
ATOM 651 C C . TYR A 1 87 ? 3.282 10.405 -0.531 1.00 93.88 87 TYR A C 1
ATOM 653 O O . TYR A 1 87 ? 3.709 10.898 0.508 1.00 93.88 87 TYR A O 1
ATOM 661 N N . ILE A 1 88 ? 4.094 9.706 -1.355 1.00 93.38 88 ILE A N 1
ATOM 662 C CA . ILE A 1 88 ? 5.318 8.902 -1.005 1.00 93.38 88 ILE A CA 1
ATOM 663 C C . ILE A 1 88 ? 6.268 9.443 0.089 1.00 93.38 88 ILE A C 1
ATOM 665 O O . ILE A 1 88 ? 6.513 10.640 0.195 1.00 93.38 88 ILE A O 1
ATOM 669 N N . ARG A 1 89 ? 6.891 8.540 0.870 1.00 89.12 89 ARG A N 1
ATOM 670 C CA . ARG A 1 89 ? 7.932 8.871 1.863 1.00 89.12 89 ARG A CA 1
ATOM 671 C C . ARG A 1 89 ? 9.218 8.072 1.653 1.00 89.12 89 ARG A C 1
ATOM 673 O O . ARG A 1 89 ? 9.182 6.882 1.358 1.00 89.12 89 ARG A O 1
ATOM 680 N N . GLU A 1 90 ? 10.354 8.714 1.893 1.00 82.25 90 GLU A N 1
ATOM 681 C CA . GLU A 1 90 ? 11.588 8.000 2.214 1.00 82.25 90 GLU A CA 1
ATOM 682 C C . GLU A 1 90 ? 11.467 7.375 3.608 1.00 82.25 90 GLU A C 1
ATOM 684 O O . GLU A 1 90 ? 10.948 7.994 4.541 1.00 82.25 90 GLU A O 1
ATOM 689 N N . ARG A 1 91 ? 11.956 6.140 3.757 1.00 70.81 91 ARG A N 1
ATOM 690 C CA . ARG A 1 91 ? 12.204 5.581 5.082 1.00 70.81 91 ARG A CA 1
ATOM 691 C C . ARG A 1 91 ? 13.531 6.166 5.549 1.00 70.81 91 ARG A C 1
ATOM 693 O O . ARG A 1 91 ? 14.563 5.861 4.960 1.00 70.81 91 ARG A O 1
ATOM 700 N N . LEU A 1 92 ? 13.497 7.004 6.583 1.00 61.91 92 LEU A N 1
ATOM 701 C CA . LEU A 1 92 ? 14.717 7.396 7.282 1.00 61.91 92 LEU A CA 1
ATOM 702 C C . LEU A 1 92 ? 15.341 6.120 7.853 1.00 61.91 92 LEU A C 1
ATOM 704 O O . LEU A 1 92 ? 14.756 5.482 8.732 1.00 61.91 92 LEU A O 1
ATOM 708 N N . SER A 1 93 ? 16.505 5.733 7.337 1.00 52.12 93 SER A N 1
ATOM 709 C CA . SER A 1 93 ? 17.369 4.783 8.026 1.00 52.12 93 SER A CA 1
ATOM 710 C C . SER A 1 93 ? 17.689 5.352 9.410 1.00 52.12 93 SER A C 1
ATOM 712 O O . SER A 1 93 ? 17.997 6.544 9.506 1.00 52.12 93 SER A O 1
ATOM 714 N N . PRO A 1 94 ? 17.642 4.551 10.488 1.00 51.22 94 PRO A N 1
ATOM 715 C CA . PRO A 1 94 ? 18.247 4.957 11.745 1.00 51.22 94 PRO A CA 1
ATOM 716 C C . PRO A 1 94 ? 19.730 5.231 11.482 1.00 51.22 94 PRO A C 1
ATOM 718 O O . PRO A 1 94 ? 20.472 4.305 11.153 1.00 51.22 94 PRO A O 1
ATOM 721 N N . GLU A 1 95 ? 20.133 6.501 11.569 1.00 46.28 95 GLU A N 1
ATOM 722 C CA . GLU A 1 95 ? 21.539 6.908 11.489 1.00 46.28 95 GLU A CA 1
ATOM 723 C C . GLU A 1 95 ? 22.367 6.021 12.430 1.00 46.28 95 GLU A C 1
ATOM 725 O O . GLU A 1 95 ? 22.003 5.903 13.610 1.00 46.28 95 GLU A O 1
ATOM 730 N N . PRO A 1 96 ? 23.449 5.376 11.954 1.00 49.81 96 PRO A N 1
ATOM 731 C CA . PRO A 1 96 ? 24.339 4.625 12.822 1.00 49.81 96 PRO A CA 1
ATOM 732 C C . PRO A 1 96 ? 24.900 5.570 13.886 1.00 49.81 96 PRO A C 1
ATOM 734 O O . PRO A 1 96 ? 25.747 6.413 13.590 1.00 49.81 96 PRO A O 1
ATOM 737 N N . LEU A 1 97 ? 24.398 5.447 15.123 1.00 56.59 97 LEU A N 1
ATOM 738 C CA . LEU A 1 97 ? 24.812 6.287 16.248 1.00 56.59 97 LEU A CA 1
ATOM 739 C C . LEU A 1 97 ? 26.346 6.350 16.281 1.00 56.59 97 LEU A C 1
ATOM 741 O O . LEU A 1 97 ? 26.968 5.285 16.301 1.00 56.59 97 LEU A O 1
ATOM 745 N N . PRO A 1 98 ? 26.963 7.549 16.266 1.00 48.78 98 PRO A N 1
ATOM 746 C CA . PRO A 1 98 ? 28.398 7.683 16.053 1.00 48.78 98 PRO A CA 1
ATOM 747 C C . PRO A 1 98 ? 29.166 6.951 17.154 1.00 48.78 98 PRO A C 1
ATOM 749 O O . PRO A 1 98 ? 29.238 7.408 18.297 1.00 48.78 98 PRO A O 1
ATOM 752 N N . SER A 1 99 ? 29.709 5.784 16.798 1.00 48.91 99 SER A N 1
ATOM 753 C CA . SER A 1 99 ? 30.337 4.841 17.719 1.00 48.91 99 SER A CA 1
ATOM 754 C C . SER A 1 99 ? 31.446 5.522 18.515 1.00 48.91 99 SER A C 1
ATOM 756 O O . SER A 1 99 ? 32.473 5.902 17.954 1.00 48.91 99 SER A O 1
ATOM 758 N N . ALA A 1 100 ? 31.244 5.671 19.826 1.00 49.53 100 ALA A N 1
ATOM 759 C CA . ALA A 1 100 ? 32.179 6.374 20.696 1.00 49.53 100 ALA A CA 1
ATOM 760 C C . ALA A 1 100 ? 33.573 5.718 20.649 1.00 49.53 100 ALA A C 1
ATOM 762 O O . ALA A 1 100 ? 33.748 4.564 21.044 1.00 49.53 100 ALA A O 1
ATOM 763 N N . SER A 1 101 ? 34.562 6.466 20.150 1.00 46.56 101 SER A N 1
ATOM 764 C CA . SER A 1 101 ? 35.900 5.974 19.797 1.00 46.56 101 SER A CA 1
ATOM 765 C C . SER A 1 101 ? 36.754 5.533 20.995 1.00 46.56 101 SER A C 1
ATOM 767 O O . SER A 1 101 ? 37.698 6.221 21.391 1.00 46.56 101 SER A O 1
ATOM 769 N N . HIS A 1 102 ? 36.496 4.341 21.532 1.00 46.22 102 HIS A N 1
ATOM 770 C CA . HIS A 1 102 ? 37.392 3.688 22.485 1.00 46.22 102 HIS A CA 1
ATOM 771 C C . HIS A 1 102 ? 38.566 3.010 21.763 1.00 46.22 102 HIS A C 1
ATOM 773 O O . HIS A 1 102 ? 38.491 1.897 21.250 1.00 46.22 102 HIS A O 1
ATOM 779 N N . LYS A 1 103 ? 39.674 3.751 21.719 1.00 43.47 103 LYS A N 1
ATOM 780 C CA . LYS A 1 103 ? 40.928 3.431 21.030 1.00 43.47 103 LYS A CA 1
ATOM 781 C C . LYS A 1 103 ? 41.731 2.333 21.748 1.00 43.47 103 LYS A C 1
ATOM 783 O O . LYS A 1 103 ? 42.473 2.623 22.683 1.00 43.47 103 LYS A O 1
ATOM 788 N N . ALA A 1 104 ? 41.672 1.106 21.236 1.00 34.59 104 ALA A N 1
ATOM 789 C CA . ALA A 1 104 ? 42.641 0.034 21.491 1.00 34.59 104 ALA A CA 1
ATOM 790 C C . ALA A 1 104 ? 42.891 -0.742 20.183 1.00 34.59 104 ALA A C 1
ATOM 792 O O . ALA A 1 104 ? 42.007 -0.802 19.331 1.00 34.59 104 ALA A O 1
ATOM 793 N N . ALA A 1 105 ? 44.097 -1.279 19.979 1.00 39.66 105 ALA A N 1
ATOM 794 C CA . ALA A 1 105 ? 44.548 -1.731 18.660 1.00 39.66 105 ALA A CA 1
ATOM 795 C C . ALA A 1 105 ? 44.993 -3.198 18.633 1.00 39.66 105 ALA A C 1
ATOM 797 O O . ALA A 1 105 ? 45.783 -3.606 19.477 1.00 39.66 105 ALA A O 1
ATOM 798 N N . HIS A 1 106 ? 44.590 -3.931 17.588 1.00 38.75 106 HIS A N 1
ATOM 799 C CA . HIS A 1 106 ? 45.478 -4.812 16.815 1.00 38.75 106 HIS A CA 1
ATOM 800 C C . HIS A 1 106 ? 44.818 -5.190 15.468 1.00 38.75 106 HIS A C 1
ATOM 802 O O . HIS A 1 106 ? 43.600 -5.364 15.429 1.00 38.75 106 HIS A O 1
ATOM 808 N N . PRO A 1 107 ? 45.566 -5.309 14.353 1.00 51.06 107 PRO A N 1
ATOM 809 C CA . PRO A 1 107 ? 44.996 -5.667 13.054 1.00 51.06 107 PRO A CA 1
ATOM 810 C C . PRO A 1 107 ? 44.888 -7.186 12.854 1.00 51.06 107 PRO A C 1
ATOM 812 O O . PRO A 1 107 ? 45.751 -7.951 13.289 1.00 51.06 107 PRO A O 1
ATOM 815 N N . SER A 1 108 ? 43.870 -7.630 12.114 1.00 36.84 108 SER A N 1
ATOM 816 C CA . SER A 1 108 ? 43.814 -8.965 11.501 1.00 36.84 108 SER A CA 1
ATOM 817 C C . SER A 1 108 ? 42.937 -8.941 10.248 1.00 36.84 108 SER A C 1
ATOM 819 O O . SER A 1 108 ? 41.807 -8.467 10.266 1.00 36.84 108 SER A O 1
ATOM 821 N N . ASN A 1 109 ? 43.502 -9.413 9.139 1.00 42.31 109 ASN A N 1
ATOM 822 C CA . ASN A 1 109 ? 42.951 -9.311 7.787 1.00 42.31 109 ASN A CA 1
ATOM 823 C C . ASN A 1 109 ? 41.982 -10.464 7.465 1.00 42.31 109 ASN A C 1
ATOM 825 O O . ASN A 1 109 ? 42.370 -11.623 7.626 1.00 42.31 109 ASN A O 1
ATOM 829 N N . ARG A 1 110 ? 40.799 -10.161 6.899 1.00 33.72 110 ARG A N 1
ATOM 830 C CA . ARG A 1 110 ? 40.181 -10.985 5.837 1.00 33.72 110 ARG A CA 1
ATOM 831 C C . ARG A 1 110 ? 39.073 -10.262 5.064 1.00 33.72 110 ARG A C 1
ATOM 833 O O . ARG A 1 110 ? 38.211 -9.615 5.648 1.00 33.72 110 ARG A O 1
ATOM 840 N N . ASN A 1 111 ? 39.075 -10.447 3.745 1.00 42.06 111 ASN A N 1
ATOM 841 C CA . ASN A 1 111 ? 38.054 -9.938 2.829 1.00 42.06 111 ASN A CA 1
ATOM 842 C C . ASN A 1 111 ? 36.702 -10.643 3.028 1.00 42.06 111 ASN A C 1
ATOM 844 O O . ASN A 1 111 ? 36.648 -11.871 3.049 1.00 42.06 111 ASN A O 1
ATOM 848 N N . SER A 1 112 ? 35.607 -9.883 2.987 1.00 35.00 112 SER A N 1
ATOM 849 C CA . SER A 1 112 ? 34.347 -10.343 2.386 1.00 35.00 112 SER A CA 1
ATOM 850 C C . SER A 1 112 ? 33.563 -9.143 1.846 1.00 35.00 112 SER A C 1
ATOM 852 O O . SER A 1 112 ? 33.577 -8.065 2.433 1.00 35.00 112 SER A O 1
ATOM 854 N N . SER A 1 113 ? 32.945 -9.304 0.677 1.00 47.34 113 SER A N 1
ATOM 855 C CA . SER A 1 113 ? 32.170 -8.262 -0.001 1.00 47.34 113 SER A CA 1
ATOM 856 C C . SER A 1 113 ? 30.761 -8.168 0.586 1.00 47.34 113 SER A C 1
ATOM 858 O O . SER A 1 113 ? 30.015 -9.146 0.511 1.00 47.34 113 SER A O 1
ATOM 860 N N . SER A 1 114 ? 30.374 -7.003 1.110 1.00 40.47 114 SER A N 1
ATOM 861 C CA . SER A 1 114 ? 28.983 -6.760 1.517 1.00 40.47 114 SER A CA 1
ATOM 862 C C . SER A 1 114 ? 28.084 -6.545 0.283 1.00 40.47 114 SER A C 1
ATOM 864 O O . SER A 1 114 ? 28.530 -5.877 -0.654 1.00 40.47 114 SER A O 1
ATOM 866 N N . PRO A 1 115 ? 26.849 -7.086 0.233 1.00 42.91 115 PRO A N 1
ATOM 867 C CA . PRO A 1 115 ? 25.954 -6.914 -0.913 1.00 42.91 115 PRO A CA 1
ATOM 868 C C . PRO A 1 115 ? 25.316 -5.519 -0.983 1.00 42.91 115 PRO A C 1
ATOM 870 O O . PRO A 1 115 ? 25.280 -4.791 0.005 1.00 42.91 115 PRO A O 1
ATOM 873 N N . ASN A 1 116 ? 24.770 -5.201 -2.161 1.00 33.88 116 ASN A N 1
ATOM 874 C CA . ASN A 1 116 ? 24.063 -3.958 -2.493 1.00 33.88 116 ASN A CA 1
ATOM 875 C C . ASN A 1 116 ? 23.080 -3.486 -1.406 1.00 33.88 116 ASN A C 1
ATOM 877 O O . ASN A 1 116 ? 22.258 -4.276 -0.938 1.00 33.88 116 ASN A O 1
ATOM 881 N N . GLU A 1 117 ? 23.065 -2.181 -1.121 1.00 36.47 117 GLU A N 1
ATOM 882 C CA . GLU A 1 117 ? 21.964 -1.558 -0.382 1.00 36.47 117 GLU A CA 1
ATOM 883 C C . GLU A 1 117 ? 20.652 -1.695 -1.167 1.00 36.47 117 GLU A C 1
ATOM 885 O O . GLU A 1 117 ? 20.434 -1.052 -2.197 1.00 36.47 117 GLU A O 1
ATOM 890 N N . VAL A 1 118 ? 19.748 -2.536 -0.665 1.00 39.81 118 VAL A N 1
ATOM 891 C CA . VAL A 1 118 ? 18.357 -2.554 -1.116 1.00 39.81 118 VAL A CA 1
ATOM 892 C C . VAL A 1 118 ? 17.656 -1.379 -0.440 1.00 39.81 118 VAL A C 1
ATOM 894 O O . VAL A 1 118 ? 17.366 -1.432 0.752 1.00 39.81 118 VAL A O 1
ATOM 897 N N . LEU A 1 119 ? 17.417 -0.306 -1.199 1.00 40.03 119 LEU A N 1
ATOM 898 C CA . LEU A 1 119 ? 16.806 0.928 -0.701 1.00 40.03 119 LEU A CA 1
ATOM 899 C C . LEU A 1 119 ? 15.345 0.687 -0.272 1.00 40.03 119 LEU A C 1
ATOM 901 O O . LEU A 1 119 ? 14.415 0.779 -1.076 1.00 40.03 119 LEU A O 1
ATOM 905 N N . ASP A 1 120 ? 15.162 0.365 1.007 1.00 41.16 120 ASP A N 1
ATOM 906 C CA . ASP A 1 120 ? 13.922 -0.145 1.597 1.00 41.16 120 ASP A CA 1
ATOM 907 C C . ASP A 1 120 ? 12.886 0.973 1.856 1.00 41.16 120 ASP A C 1
ATOM 909 O O . ASP A 1 120 ? 12.639 1.418 2.980 1.00 41.16 120 ASP A O 1
ATOM 913 N N . ARG A 1 121 ? 12.304 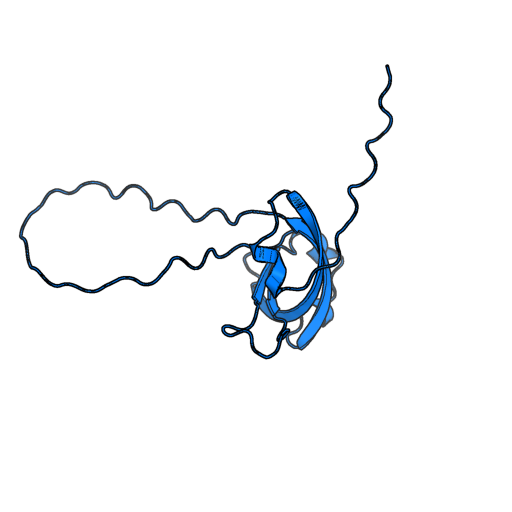1.491 0.767 1.00 43.47 121 ARG A N 1
ATOM 914 C CA . ARG A 1 121 ? 11.304 2.574 0.778 1.00 43.47 121 ARG A CA 1
ATOM 915 C C . ARG A 1 121 ? 9.961 2.085 1.333 1.00 43.47 121 ARG A C 1
ATOM 917 O O . ARG A 1 121 ? 9.426 1.089 0.863 1.00 43.47 121 ARG A O 1
ATOM 924 N N . SER A 1 122 ? 9.375 2.820 2.282 1.00 41.16 122 SER A N 1
ATOM 925 C CA . SER A 1 122 ? 8.004 2.580 2.772 1.00 41.16 122 SER A CA 1
ATOM 926 C C . SER A 1 122 ? 6.978 3.474 2.079 1.00 41.16 122 SER A C 1
ATOM 928 O O . SER A 1 122 ? 7.234 4.642 1.796 1.00 41.16 122 SER A O 1
ATOM 930 N N . ILE A 1 123 ? 5.761 2.963 1.910 1.00 47.91 123 ILE A N 1
ATOM 931 C CA . ILE A 1 123 ? 4.583 3.720 1.495 1.00 47.91 123 ILE A CA 1
ATOM 932 C C . ILE A 1 123 ? 3.567 3.810 2.645 1.00 47.91 123 ILE A C 1
ATOM 934 O O . ILE A 1 123 ? 2.554 3.140 2.681 1.00 47.91 123 ILE A O 1
ATOM 938 N N . LEU A 1 124 ? 3.781 4.818 3.497 1.00 52.03 124 LEU A N 1
ATOM 939 C CA . LEU A 1 124 ? 2.736 5.805 3.824 1.00 52.03 124 LEU A CA 1
ATOM 940 C C . LEU A 1 124 ? 1.563 5.508 4.755 1.00 52.03 124 LEU A C 1
ATOM 942 O O . LEU A 1 124 ? 1.024 4.413 4.813 1.00 52.03 124 LEU A O 1
ATOM 946 N N . ARG A 1 125 ? 1.087 6.633 5.309 1.00 43.22 125 ARG A N 1
ATOM 947 C CA . ARG A 1 125 ? -0.298 6.895 5.714 1.00 43.22 125 ARG A CA 1
ATOM 948 C C . ARG A 1 125 ? -1.168 7.247 4.512 1.00 43.22 125 ARG A C 1
ATOM 950 O O . ARG A 1 125 ? -0.727 8.000 3.635 1.00 43.22 125 ARG A O 1
ATOM 957 N N . LEU A 1 126 ? -2.390 6.721 4.536 1.00 43.91 126 LEU A N 1
ATOM 958 C CA . LEU A 1 126 ? -3.514 7.199 3.733 1.00 43.91 126 LEU A CA 1
ATOM 959 C C . LEU A 1 126 ? -3.948 8.613 4.169 1.00 43.91 126 LEU A C 1
ATOM 961 O O . LEU A 1 126 ? -3.717 8.947 5.355 1.00 43.91 126 LEU A O 1
#

pLDDT: mean 77.01, std 22.08, range [33.72, 97.0]

Secondary structure (DSSP, 8-state):
--PPSPPP-PPEE--TTTGGGSPTT-EEEEEEEEEEEEGGGTEEEEE---STT-SSPPEEEEE-TTTTTT--TTTTSTT-EEEEEEE-------------------------PPP-----------

Radius of gyration: 19.6 Å; chains: 1; bounding box: 57×51×36 Å

Sequence (126 aa):
MSQGPADPLPATRVFLSEIPRLPSGSKVRFLGCVSSYNISIGSLTLDHNYPITSRPIPSISVDVNLLLESLKATDLQVGSWLNVLGYIRERLSPEPLPSASHKAAHPSNRNSSSPNEVLDRSILRL

InterPro domains:
  IPR012340 Nucleic acid-binding, OB-fold [G3DSA:2.40.50.140] (5-109)
  IPR024222 CST complex subunit Ten1, fungal [PF12658] (1-91)

Foldseek 3Di:
DDDDDDDDQDADEDELVCVVVDDAQHKYKYKFFFQAADPVQQKTKTFDCPPVPDPPTRIAIERAPVCPVPDDPQCRDGGDMDTDIATFDQDPDPDPDPPDDPDDDDDDDDDDDDDDPPRHTHDYDD

Organism: NCBI:txid1955775